Protein AF-A0A290HNG3-F1 (afdb_monomer_lite)

Structure (mmCIF, N/CA/C/O backbone):
data_AF-A0A290HNG3-F1
#
_entry.id   AF-A0A290HNG3-F1
#
loop_
_atom_site.group_PDB
_atom_site.id
_atom_site.type_symbol
_atom_site.label_atom_id
_atom_site.label_alt_id
_atom_site.label_comp_id
_atom_site.label_asym_id
_atom_site.label_entity_id
_atom_site.label_seq_id
_atom_site.pdbx_PDB_ins_code
_atom_site.Cartn_x
_atom_site.Cartn_y
_atom_site.Cartn_z
_atom_site.occupancy
_atom_site.B_iso_or_equiv
_atom_site.auth_seq_id
_atom_site.auth_comp_id
_atom_site.auth_asym_id
_atom_site.auth_atom_id
_atom_site.pdbx_PDB_model_num
ATOM 1 N N . MET A 1 1 ? 20.422 -11.020 -60.311 1.00 61.84 1 MET A N 1
ATOM 2 C CA . MET A 1 1 ? 21.375 -10.955 -59.179 1.00 61.84 1 MET A CA 1
ATOM 3 C C . MET A 1 1 ? 21.133 -9.743 -58.270 1.00 61.84 1 MET A C 1
ATOM 5 O O . MET A 1 1 ? 20.875 -9.948 -57.095 1.00 61.84 1 MET A O 1
ATOM 9 N N . MET A 1 2 ? 21.079 -8.508 -58.797 1.00 62.03 2 MET A N 1
ATOM 10 C CA . MET A 1 2 ? 20.868 -7.269 -58.009 1.00 62.03 2 MET A CA 1
ATOM 11 C C . MET A 1 2 ? 19.569 -7.234 -57.174 1.00 62.03 2 MET A C 1
ATOM 13 O O . MET A 1 2 ? 19.583 -6.845 -56.013 1.00 62.03 2 MET A O 1
ATOM 17 N N . ARG A 1 3 ? 18.441 -7.695 -57.738 1.00 60.12 3 ARG A N 1
ATOM 18 C CA . ARG A 1 3 ? 17.139 -7.741 -57.041 1.00 60.12 3 ARG A CA 1
ATOM 19 C C . ARG A 1 3 ? 17.115 -8.708 -55.855 1.00 60.12 3 ARG A C 1
ATOM 21 O O . ARG A 1 3 ? 16.466 -8.412 -54.865 1.00 60.12 3 ARG A O 1
ATOM 28 N N . PHE A 1 4 ? 17.844 -9.820 -55.956 1.00 61.22 4 PHE A N 1
ATOM 29 C CA . PHE A 1 4 ? 17.919 -10.845 -54.913 1.00 61.22 4 PHE A CA 1
ATOM 30 C C . PHE A 1 4 ? 18.774 -10.371 -53.729 1.00 61.22 4 PHE A C 1
ATOM 32 O O . PHE A 1 4 ? 18.419 -10.589 -52.576 1.00 61.22 4 PHE A O 1
ATOM 39 N N . LEU A 1 5 ? 19.857 -9.636 -54.016 1.00 61.12 5 LEU A N 1
ATOM 40 C CA . LEU A 1 5 ? 20.656 -8.937 -53.004 1.00 61.12 5 LEU A CA 1
ATOM 41 C C . LEU A 1 5 ? 19.844 -7.857 -52.277 1.00 61.12 5 LEU A C 1
ATOM 43 O O . LEU A 1 5 ? 19.923 -7.765 -51.055 1.00 61.12 5 LEU A O 1
ATOM 47 N N . LEU A 1 6 ? 19.028 -7.086 -53.006 1.00 61.03 6 LEU A N 1
ATOM 48 C CA . LEU A 1 6 ? 18.182 -6.040 -52.424 1.00 61.03 6 LEU A CA 1
ATOM 49 C C . LEU A 1 6 ? 17.106 -6.627 -51.495 1.00 61.03 6 LEU A C 1
ATOM 51 O O . LEU A 1 6 ? 16.932 -6.158 -50.375 1.00 61.03 6 LEU A O 1
ATOM 55 N N . THR A 1 7 ? 16.424 -7.694 -51.926 1.00 66.75 7 THR A N 1
ATOM 56 C CA . THR A 1 7 ? 15.405 -8.376 -51.111 1.00 66.75 7 THR A CA 1
ATOM 57 C C . THR A 1 7 ? 16.013 -9.054 -49.886 1.00 66.75 7 THR A C 1
ATOM 59 O O . THR A 1 7 ? 15.420 -9.015 -48.814 1.00 66.75 7 THR A O 1
ATOM 62 N N . CYS A 1 8 ? 17.216 -9.623 -50.009 1.00 67.38 8 CYS A N 1
ATOM 63 C CA . CYS A 1 8 ? 17.913 -10.256 -48.890 1.00 67.38 8 CYS A CA 1
ATOM 64 C C . CYS A 1 8 ? 18.362 -9.226 -47.837 1.00 67.38 8 CYS A C 1
ATOM 66 O O . CYS A 1 8 ? 18.291 -9.499 -46.642 1.00 67.38 8 CYS A O 1
ATOM 68 N N . ASN A 1 9 ? 18.769 -8.028 -48.269 1.00 66.81 9 ASN A N 1
ATOM 69 C CA . ASN A 1 9 ? 19.165 -6.939 -47.375 1.00 66.81 9 ASN A CA 1
ATOM 70 C C . ASN A 1 9 ? 17.962 -6.355 -46.610 1.00 66.81 9 ASN A C 1
ATOM 72 O O . ASN A 1 9 ? 18.055 -6.121 -45.410 1.00 66.81 9 ASN A O 1
ATOM 76 N N . VAL A 1 10 ? 16.804 -6.222 -47.272 1.00 75.38 10 VAL A N 1
ATOM 77 C CA . VAL A 1 10 ? 15.544 -5.793 -46.635 1.00 75.38 10 VAL A CA 1
ATOM 78 C C . VAL A 1 10 ? 15.066 -6.808 -45.592 1.00 75.38 10 VAL A C 1
ATOM 80 O O . VAL A 1 10 ? 14.702 -6.417 -44.485 1.00 75.38 10 VAL A O 1
ATOM 83 N N . PHE A 1 11 ? 15.117 -8.108 -45.900 1.00 72.75 11 PHE A N 1
ATOM 84 C CA . PHE A 1 11 ? 14.774 -9.161 -44.935 1.00 72.75 11 PHE A CA 1
ATOM 85 C C . PHE A 1 11 ? 15.719 -9.177 -43.727 1.00 72.75 11 PHE A C 1
ATOM 87 O O . PHE A 1 11 ? 15.265 -9.326 -42.593 1.00 72.75 11 PHE A O 1
ATOM 94 N N . LEU A 1 12 ? 17.019 -8.971 -43.949 1.00 69.56 12 LEU A N 1
ATOM 95 C CA . LEU A 1 12 ? 18.004 -8.888 -42.872 1.00 69.56 12 LEU A CA 1
ATOM 96 C C . LEU A 1 12 ? 17.740 -7.679 -41.959 1.00 69.56 12 LEU A C 1
ATOM 98 O O . LEU A 1 12 ? 17.787 -7.815 -40.741 1.00 69.56 12 LEU A O 1
ATOM 102 N N . PHE A 1 13 ? 17.385 -6.526 -42.534 1.00 67.31 13 PHE A N 1
ATOM 103 C CA . PHE A 1 13 ? 17.061 -5.317 -41.773 1.00 67.31 13 PHE A CA 1
ATOM 104 C C . PHE A 1 13 ? 15.790 -5.485 -40.927 1.00 67.31 13 PHE A C 1
ATOM 106 O O . PHE A 1 13 ? 15.772 -5.106 -39.759 1.00 67.31 13 PHE A O 1
ATOM 113 N N . LEU A 1 14 ? 14.751 -6.123 -41.481 1.00 72.25 14 LEU A N 1
ATOM 114 C CA . LEU A 1 14 ? 13.483 -6.376 -40.783 1.00 72.25 14 LEU A CA 1
ATOM 115 C C . LEU A 1 14 ? 13.619 -7.388 -39.630 1.00 72.25 14 LEU A C 1
ATOM 117 O O . LEU A 1 14 ? 12.813 -7.398 -38.706 1.00 72.25 14 LEU A O 1
ATOM 121 N N . SER A 1 15 ? 14.649 -8.235 -39.676 1.00 74.31 15 SER A N 1
ATOM 122 C CA . SER A 1 15 ? 14.914 -9.257 -38.655 1.00 74.31 15 SER A CA 1
ATOM 123 C C . SER A 1 15 ? 15.625 -8.701 -37.413 1.00 74.31 15 SER A C 1
ATOM 125 O O . SER A 1 15 ? 15.559 -9.310 -36.349 1.00 74.31 15 SER A O 1
ATOM 127 N N . ILE A 1 16 ? 16.311 -7.558 -37.535 1.00 76.31 16 ILE A N 1
ATOM 128 C CA . ILE A 1 16 ? 17.127 -6.961 -36.461 1.00 76.31 16 ILE A CA 1
ATOM 129 C C . ILE A 1 16 ? 16.299 -6.014 -35.577 1.00 76.31 16 ILE A C 1
ATOM 131 O O . ILE A 1 16 ? 16.605 -5.847 -34.397 1.00 76.31 16 ILE A O 1
ATOM 135 N N . THR A 1 17 ? 15.213 -5.437 -36.102 1.00 72.00 17 THR A N 1
ATOM 136 C CA . THR A 1 17 ? 14.368 -4.483 -35.364 1.00 72.00 17 THR A CA 1
ATOM 137 C C . THR A 1 17 ? 13.782 -5.006 -34.043 1.00 72.00 17 THR A C 1
ATOM 139 O O . THR A 1 17 ? 13.805 -4.238 -33.083 1.00 72.00 17 THR A O 1
ATOM 142 N N . PRO A 1 18 ? 13.294 -6.261 -33.908 1.00 71.44 18 PRO A N 1
ATOM 143 C CA . PRO A 1 18 ? 12.760 -6.730 -32.627 1.00 71.44 18 PRO A CA 1
ATOM 144 C C . PRO A 1 18 ? 13.848 -7.009 -31.580 1.00 71.44 18 PRO A C 1
ATOM 146 O O . PRO A 1 18 ? 13.548 -7.048 -30.394 1.00 71.44 18 PRO A O 1
ATOM 149 N N . LEU A 1 19 ? 15.111 -7.198 -31.984 1.00 70.12 19 LEU A N 1
ATOM 150 C CA . LEU A 1 19 ? 16.207 -7.482 -31.048 1.00 70.12 19 LEU A CA 1
ATOM 151 C C . LEU A 1 19 ? 16.688 -6.222 -30.308 1.00 70.12 19 LEU A C 1
ATOM 153 O O . LEU A 1 19 ? 17.317 -6.325 -29.260 1.00 70.12 19 LEU A O 1
ATOM 157 N N . LEU A 1 20 ? 16.386 -5.043 -30.857 1.00 71.00 20 LEU A N 1
ATOM 158 C CA . LEU A 1 20 ? 16.748 -3.738 -30.302 1.00 71.00 20 LEU A CA 1
ATOM 159 C C . LEU A 1 20 ? 15.541 -2.984 -29.723 1.00 71.00 20 LEU A C 1
ATOM 161 O O . LEU A 1 20 ? 15.676 -1.813 -29.374 1.00 71.00 20 LEU A O 1
ATOM 165 N N . SER A 1 21 ? 14.359 -3.610 -29.646 1.00 73.62 21 SER A N 1
ATOM 166 C CA . SER A 1 21 ? 13.196 -2.949 -29.054 1.00 73.62 21 SER A CA 1
ATOM 167 C C . SER A 1 21 ? 13.276 -3.003 -27.532 1.00 73.62 21 SER A C 1
ATOM 169 O O . SER A 1 21 ? 13.249 -4.085 -26.945 1.00 73.62 21 SER A O 1
ATOM 171 N N . GLU A 1 22 ? 13.321 -1.839 -26.897 1.00 75.06 22 GLU A N 1
ATOM 172 C CA . GLU A 1 22 ? 13.004 -1.710 -25.479 1.00 75.06 22 GLU A CA 1
ATOM 173 C C . GLU A 1 22 ? 11.481 -1.650 -25.295 1.00 75.06 22 GLU A C 1
ATOM 175 O O . GLU A 1 22 ? 10.758 -1.112 -26.141 1.00 75.06 22 GLU A O 1
ATOM 180 N N . ASP A 1 23 ? 10.981 -2.206 -24.189 1.00 81.00 23 ASP A N 1
ATOM 181 C CA . ASP A 1 23 ? 9.586 -2.007 -23.799 1.00 81.00 23 ASP A CA 1
ATOM 182 C C . ASP A 1 23 ? 9.347 -0.509 -23.542 1.00 81.00 23 ASP A C 1
ATOM 184 O O . ASP A 1 23 ? 10.157 0.154 -22.898 1.00 81.00 23 ASP A O 1
ATOM 188 N N . PHE A 1 24 ? 8.206 0.026 -23.996 1.00 84.44 24 PHE A N 1
ATOM 189 C CA . PHE A 1 24 ? 7.841 1.443 -23.814 1.00 84.44 24 PHE A CA 1
ATOM 190 C C . PHE A 1 24 ? 7.879 1.904 -22.344 1.00 84.44 24 PHE A C 1
ATOM 192 O O . PHE A 1 24 ? 8.128 3.075 -22.067 1.00 84.44 24 PHE A O 1
ATOM 199 N N . ILE A 1 25 ? 7.622 0.987 -21.407 1.00 89.69 25 ILE A N 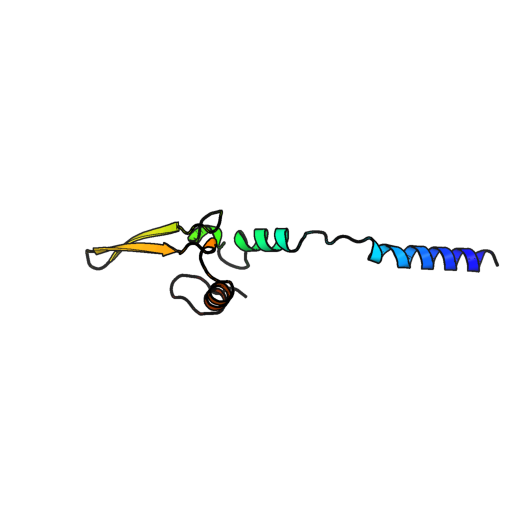1
ATOM 200 C CA . ILE A 1 25 ? 7.770 1.194 -19.965 1.00 89.69 25 ILE A CA 1
ATOM 201 C C . ILE A 1 25 ? 8.365 -0.054 -19.326 1.00 89.69 25 ILE A C 1
ATOM 203 O O . ILE A 1 25 ? 8.017 -1.182 -19.679 1.00 89.69 25 ILE A O 1
ATOM 207 N N . SER A 1 26 ? 9.204 0.134 -18.313 1.00 92.44 26 SER A N 1
ATOM 208 C CA . SER A 1 26 ? 9.689 -0.979 -17.507 1.00 92.44 26 SER A CA 1
ATOM 209 C C . SER A 1 26 ? 8.574 -1.572 -16.638 1.00 92.44 26 SER A C 1
ATOM 211 O O . SER A 1 26 ? 7.606 -0.910 -16.248 1.00 92.44 26 SER A O 1
ATOM 213 N N . LYS A 1 27 ? 8.752 -2.832 -16.222 1.00 91.19 27 LYS A N 1
ATOM 214 C CA . LYS A 1 27 ? 7.846 -3.489 -15.262 1.00 91.19 27 LYS A CA 1
ATOM 215 C C . LYS A 1 27 ? 7.715 -2.707 -13.952 1.00 91.19 27 LYS A C 1
ATOM 217 O O . LYS A 1 27 ? 6.648 -2.718 -13.345 1.00 91.19 27 LYS A O 1
ATOM 222 N N . MET A 1 28 ? 8.785 -2.038 -13.517 1.00 91.12 28 MET A N 1
ATOM 223 C CA . MET A 1 28 ? 8.784 -1.249 -12.284 1.00 91.12 28 MET A CA 1
ATOM 224 C C . MET A 1 28 ? 7.966 0.036 -12.438 1.00 91.12 28 MET A C 1
ATOM 226 O O . MET A 1 28 ? 7.182 0.374 -11.554 1.00 91.12 28 MET A O 1
ATOM 230 N N . GLU A 1 29 ? 8.099 0.728 -13.569 1.00 92.00 29 GLU A N 1
ATOM 231 C CA . GLU A 1 29 ? 7.290 1.913 -13.873 1.00 92.00 29 GLU A CA 1
ATOM 232 C C . GLU A 1 29 ? 5.814 1.553 -14.000 1.00 92.00 29 GLU A C 1
ATOM 234 O O . GLU A 1 29 ? 4.965 2.217 -13.402 1.00 92.00 29 GLU A O 1
ATOM 239 N N . TYR A 1 30 ? 5.508 0.449 -14.684 1.00 92.31 30 TYR A N 1
ATOM 240 C CA . TYR A 1 30 ? 4.147 -0.065 -14.762 1.00 92.31 30 TYR A CA 1
ATOM 241 C C . TYR A 1 30 ? 3.580 -0.409 -13.374 1.00 92.31 30 TYR A C 1
ATOM 243 O O . TYR A 1 30 ? 2.468 -0.002 -13.038 1.00 92.31 30 TYR A O 1
ATOM 251 N N . ALA A 1 31 ? 4.353 -1.090 -12.522 1.00 90.44 31 ALA A N 1
ATOM 252 C CA . ALA A 1 31 ? 3.936 -1.420 -11.158 1.00 90.44 31 ALA A CA 1
AT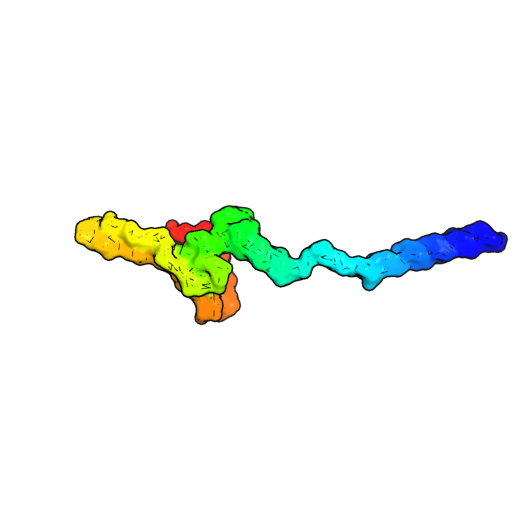OM 253 C C . ALA A 1 31 ? 3.704 -0.170 -10.292 1.00 90.44 31 ALA A C 1
ATOM 255 O O . ALA A 1 31 ? 2.716 -0.099 -9.560 1.00 90.44 31 ALA A O 1
ATOM 256 N N . LYS A 1 32 ? 4.572 0.844 -10.404 1.00 91.81 32 LYS A N 1
ATOM 257 C CA . LYS A 1 32 ? 4.401 2.135 -9.723 1.00 91.81 32 LYS A CA 1
ATOM 258 C C . LYS A 1 32 ? 3.128 2.843 -10.187 1.00 91.81 32 LYS A C 1
ATOM 260 O O . LYS A 1 32 ? 2.398 3.382 -9.362 1.00 91.81 32 LYS A O 1
ATOM 265 N N . MET A 1 33 ? 2.831 2.799 -11.484 1.00 92.12 33 MET A N 1
ATOM 266 C CA . MET A 1 33 ? 1.588 3.347 -12.021 1.00 92.12 33 MET A CA 1
ATOM 267 C C . MET A 1 33 ? 0.358 2.624 -11.475 1.00 92.12 33 MET A C 1
ATOM 269 O O . MET A 1 33 ? -0.592 3.290 -11.076 1.00 92.12 33 MET A O 1
ATOM 273 N N . LEU A 1 34 ? 0.387 1.291 -11.381 1.00 92.75 34 LEU A N 1
ATOM 274 C CA . LEU A 1 34 ? -0.702 0.511 -10.784 1.00 92.75 34 LEU A CA 1
ATOM 275 C C . LEU A 1 34 ? -0.902 0.799 -9.294 1.00 92.75 34 LEU A C 1
ATOM 277 O O . LEU A 1 34 ? -2.026 0.715 -8.813 1.00 92.75 34 LEU A O 1
ATOM 281 N N . TYR A 1 35 ? 0.151 1.157 -8.558 1.00 94.50 35 TYR A N 1
ATOM 282 C CA . TYR A 1 35 ? 0.014 1.545 -7.153 1.00 94.50 35 TYR A CA 1
ATOM 283 C C . TYR A 1 35 ? -0.863 2.795 -6.985 1.00 94.50 35 TYR A C 1
ATOM 285 O O . TYR A 1 35 ? -1.700 2.861 -6.084 1.00 94.50 35 TYR A O 1
ATOM 293 N N . SER A 1 36 ? -0.700 3.776 -7.873 1.00 94.31 36 SER A N 1
ATOM 294 C CA . SER A 1 36 ? -1.470 5.022 -7.838 1.00 94.31 36 SER A CA 1
ATOM 295 C C . SER A 1 36 ? -2.794 4.934 -8.599 1.00 94.31 36 SER A C 1
ATOM 297 O O . SER A 1 36 ? -3.763 5.576 -8.206 1.00 94.31 36 SER A O 1
ATOM 299 N N . ASN A 1 37 ? -2.841 4.147 -9.676 1.00 91.06 37 ASN A N 1
ATOM 300 C CA . ASN A 1 37 ? -3.958 4.070 -10.618 1.00 91.06 37 ASN A CA 1
ATOM 301 C C . ASN A 1 37 ? -4.242 2.614 -11.040 1.00 91.06 37 ASN A C 1
ATOM 303 O O . ASN A 1 37 ? -4.087 2.264 -12.215 1.00 91.06 37 ASN A O 1
ATOM 307 N N . PRO A 1 38 ? -4.640 1.730 -10.111 1.00 88.44 38 PRO A N 1
ATOM 308 C CA . PRO A 1 38 ? -5.136 0.416 -10.482 1.00 88.44 38 PRO A CA 1
ATOM 309 C C . PRO A 1 38 ? -6.496 0.567 -11.177 1.00 88.44 38 PRO A C 1
ATOM 311 O O . PRO A 1 38 ? -7.123 1.629 -11.148 1.00 88.44 38 PRO A O 1
ATOM 314 N N . ARG A 1 39 ? -7.014 -0.515 -11.763 1.00 80.31 39 ARG A N 1
ATOM 315 C CA . ARG A 1 39 ? -8.428 -0.568 -12.160 1.00 80.31 39 ARG A CA 1
ATOM 316 C C . ARG A 1 39 ? -9.281 -0.616 -10.883 1.00 80.31 39 ARG A C 1
ATOM 318 O O . ARG A 1 39 ? -9.593 -1.694 -10.390 1.00 80.31 39 ARG A O 1
ATOM 325 N N . GLY A 1 40 ? -9.559 0.547 -10.292 1.00 82.31 40 GLY A N 1
ATOM 326 C CA . GLY A 1 40 ? -10.187 0.692 -8.977 1.00 82.31 40 GLY A CA 1
ATOM 327 C C . GLY A 1 40 ? -9.706 1.944 -8.233 1.00 82.31 40 GLY A C 1
ATOM 328 O O . GLY A 1 40 ? -9.364 2.952 -8.847 1.00 82.31 40 GLY A O 1
ATOM 329 N N . ILE A 1 41 ? -9.685 1.886 -6.900 1.00 90.31 41 ILE A N 1
ATOM 330 C CA . ILE A 1 41 ? -9.161 2.964 -6.045 1.00 90.31 41 ILE A CA 1
ATOM 331 C C . ILE A 1 41 ? -7.643 2.803 -5.904 1.00 90.31 41 ILE A C 1
ATOM 333 O O . ILE A 1 41 ? -7.171 1.709 -5.617 1.00 90.31 41 ILE A O 1
ATOM 337 N N . GLY A 1 42 ? -6.884 3.892 -6.060 1.00 94.31 42 GLY A N 1
ATOM 338 C CA . GLY A 1 42 ? -5.432 3.912 -5.844 1.00 94.31 42 GLY A CA 1
ATOM 339 C C . GLY A 1 42 ? -5.021 3.404 -4.464 1.00 94.31 42 GLY A C 1
ATOM 340 O O . GLY A 1 42 ? -5.525 3.891 -3.448 1.00 94.31 42 GLY A O 1
ATOM 341 N N . CYS A 1 43 ? -4.061 2.477 -4.410 1.00 95.81 43 CYS A N 1
ATOM 342 C CA . CYS A 1 43 ? -3.517 1.957 -3.154 1.00 95.81 43 CYS A CA 1
ATOM 343 C C . CYS A 1 43 ? -2.945 3.091 -2.291 1.00 95.81 43 CYS A C 1
ATOM 345 O O . CYS A 1 43 ? -3.141 3.101 -1.072 1.00 95.8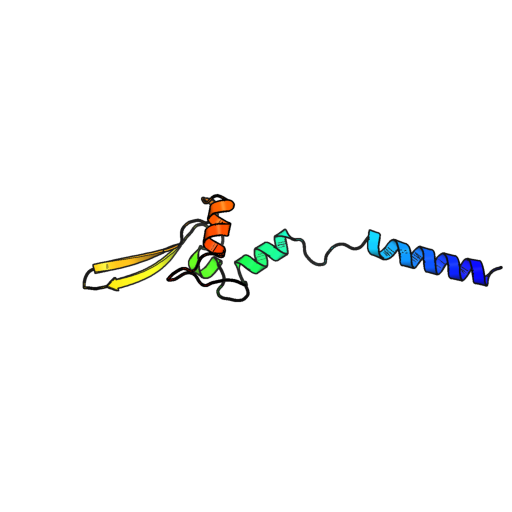1 43 CYS A O 1
ATOM 347 N N . ASN A 1 44 ? -2.325 4.093 -2.927 1.00 96.69 44 ASN A N 1
ATOM 348 C CA . ASN A 1 44 ? -1.784 5.278 -2.258 1.00 96.69 44 ASN A CA 1
ATOM 349 C C . ASN A 1 44 ? -2.831 6.077 -1.469 1.00 96.69 44 ASN A C 1
ATOM 351 O O . ASN A 1 44 ? -2.499 6.689 -0.457 1.00 96.69 44 ASN A O 1
ATOM 355 N N . LYS A 1 45 ? -4.107 6.032 -1.873 1.00 95.81 45 LYS A N 1
ATOM 356 C CA . LYS A 1 45 ? -5.190 6.755 -1.188 1.00 95.81 45 LYS A CA 1
ATOM 357 C C . LYS A 1 45 ? -5.497 6.204 0.202 1.00 95.81 45 LYS A C 1
ATOM 359 O O . LYS A 1 45 ? -6.066 6.926 1.012 1.00 95.81 45 LYS A O 1
ATOM 364 N N . CYS A 1 46 ? -5.127 4.954 0.478 1.00 96.62 46 CYS A N 1
ATOM 365 C CA . CYS A 1 46 ? -5.343 4.315 1.778 1.00 96.62 46 CYS A CA 1
ATOM 366 C C . CYS A 1 46 ? -4.036 3.955 2.492 1.00 96.62 46 CYS A C 1
ATOM 368 O O . CYS A 1 46 ? -3.990 4.000 3.716 1.00 96.62 46 CYS A O 1
ATOM 370 N N . HIS A 1 47 ? -2.983 3.602 1.752 1.00 97.19 47 HIS A N 1
ATOM 371 C CA . HIS A 1 47 ? -1.715 3.119 2.306 1.00 97.19 47 HIS A CA 1
ATOM 372 C C . HIS A 1 47 ? -0.582 4.155 2.271 1.00 97.19 47 HIS A C 1
ATOM 374 O O . HIS A 1 47 ? 0.546 3.809 2.605 1.00 97.19 47 HIS A O 1
ATOM 380 N N . GLY A 1 48 ? -0.855 5.409 1.900 1.00 96.94 48 GLY A N 1
ATOM 381 C CA . GLY A 1 48 ? 0.157 6.467 1.819 1.00 96.94 48 GLY A CA 1
ATOM 382 C C . GLY A 1 48 ? 0.926 6.467 0.495 1.00 96.94 48 GLY A C 1
ATOM 383 O O . GLY A 1 48 ? 0.899 5.501 -0.268 1.00 96.94 48 GLY A O 1
ATOM 384 N N . GLU A 1 49 ? 1.612 7.563 0.184 1.00 95.56 49 GLU A N 1
ATOM 385 C CA . GLU A 1 49 ? 2.268 7.751 -1.122 1.00 95.56 49 GLU A CA 1
ATOM 386 C C . GLU A 1 49 ? 3.448 6.792 -1.349 1.00 95.56 49 GLU A C 1
ATOM 388 O O . GLU A 1 49 ? 3.753 6.428 -2.484 1.00 95.56 49 GLU A O 1
ATOM 393 N N . LYS A 1 50 ? 4.091 6.336 -0.273 1.00 95.56 50 LYS A N 1
ATOM 394 C CA . LYS A 1 50 ? 5.221 5.394 -0.273 1.00 95.56 50 LYS A CA 1
ATOM 395 C C . LYS A 1 50 ? 4.852 4.039 0.337 1.00 95.56 50 LYS A C 1
ATOM 397 O O . LYS A 1 50 ? 5.740 3.252 0.663 1.00 95.56 50 LYS A O 1
ATOM 402 N N . ALA A 1 51 ? 3.556 3.760 0.468 1.00 96.44 51 ALA A N 1
ATOM 403 C CA . ALA A 1 51 ? 3.032 2.539 1.068 1.00 96.44 51 ALA A CA 1
ATOM 404 C C . ALA A 1 51 ? 3.413 2.356 2.553 1.00 96.44 51 ALA A C 1
ATOM 406 O O . ALA A 1 51 ? 3.522 1.237 3.057 1.00 96.44 51 ALA A O 1
ATOM 407 N N . GLU A 1 52 ? 3.609 3.471 3.253 1.00 96.94 52 GLU A N 1
ATOM 408 C CA . GLU A 1 52 ? 3.983 3.589 4.662 1.00 96.94 52 GLU A CA 1
ATOM 409 C C . GLU A 1 52 ? 2.818 3.359 5.641 1.00 96.94 52 GLU A C 1
ATOM 411 O O . GLU A 1 52 ? 3.026 3.301 6.850 1.00 96.94 52 GLU A O 1
ATOM 416 N N . GLY A 1 53 ? 1.601 3.178 5.125 1.00 97.44 53 GLY A N 1
ATOM 417 C CA . GLY A 1 53 ? 0.373 3.097 5.905 1.00 97.44 53 GLY A CA 1
ATOM 418 C C . GLY A 1 53 ? -0.189 4.480 6.223 1.00 97.44 53 GLY A C 1
ATOM 419 O O . GLY A 1 53 ? 0.519 5.484 6.230 1.00 97.44 53 GLY A O 1
ATOM 420 N N . ALA A 1 54 ? -1.493 4.551 6.474 1.00 97.56 54 ALA A N 1
ATOM 421 C CA . ALA A 1 54 ? -2.143 5.813 6.801 1.00 97.56 54 ALA A CA 1
ATOM 422 C C . ALA A 1 54 ? -3.396 5.604 7.652 1.00 97.56 54 ALA A C 1
ATOM 424 O O . ALA A 1 54 ? -4.014 4.535 7.658 1.00 97.56 54 ALA A O 1
ATOM 425 N N . ILE A 1 55 ? -3.801 6.660 8.355 1.00 97.88 55 ILE A N 1
ATOM 426 C CA . ILE A 1 55 ? -5.156 6.757 8.896 1.00 97.88 55 ILE A CA 1
ATOM 427 C C . ILE A 1 55 ? -6.077 7.123 7.732 1.00 97.88 55 ILE A C 1
ATOM 429 O O . ILE A 1 55 ? -5.926 8.185 7.138 1.00 97.88 55 ILE A O 1
ATOM 433 N N . ILE A 1 56 ? -7.033 6.247 7.426 1.00 96.75 56 ILE A N 1
ATOM 434 C CA . ILE A 1 56 ? -8.031 6.460 6.373 1.00 96.75 56 ILE A CA 1
ATOM 435 C C . ILE A 1 56 ? -9.119 7.405 6.887 1.00 96.75 56 ILE A C 1
ATOM 437 O O . ILE A 1 56 ? -9.528 8.333 6.197 1.00 96.75 56 ILE A O 1
ATOM 441 N N . SER A 1 57 ? -9.611 7.166 8.106 1.00 96.38 57 SER A N 1
ATOM 442 C CA . SER A 1 57 ? -10.659 7.995 8.704 1.00 96.38 57 SER A CA 1
ATOM 443 C C . SER A 1 57 ? -10.719 7.833 10.219 1.00 96.38 57 SER A C 1
ATOM 445 O O . SER A 1 57 ? -10.348 6.784 10.753 1.00 96.38 57 SER A O 1
ATOM 447 N N . LYS A 1 58 ? -11.273 8.840 10.893 1.00 98.00 58 LYS A N 1
ATOM 448 C CA . LYS A 1 58 ? -11.717 8.763 12.286 1.00 98.00 58 LYS A CA 1
ATOM 449 C C . LYS A 1 58 ? -13.204 9.081 12.343 1.00 98.00 58 LYS A C 1
ATOM 451 O O . LYS A 1 58 ? -13.647 10.020 11.687 1.00 98.00 58 LYS A O 1
ATOM 456 N N . TYR A 1 59 ? -13.970 8.300 13.092 1.00 96.75 59 TYR A N 1
ATOM 457 C CA . TYR A 1 59 ? -15.413 8.496 13.234 1.00 96.75 59 TYR A CA 1
ATOM 458 C C . TYR A 1 59 ? -15.909 7.975 14.583 1.00 96.75 59 TYR A C 1
ATOM 460 O O . TYR A 1 59 ? -15.234 7.187 15.243 1.00 96.75 59 TYR A O 1
ATOM 468 N N . ILE A 1 60 ? -17.102 8.400 15.000 1.00 97.81 60 ILE A N 1
ATOM 469 C CA . ILE A 1 60 ? -17.747 7.899 16.217 1.00 97.81 60 ILE A CA 1
ATOM 470 C C . ILE A 1 60 ? -18.676 6.740 15.857 1.00 97.81 60 ILE A C 1
ATOM 472 O O . ILE A 1 60 ? -19.549 6.872 15.002 1.00 97.81 60 ILE A O 1
ATOM 476 N N . SER A 1 61 ? -18.528 5.610 16.544 1.00 96.56 61 SER A N 1
ATOM 477 C CA . SER A 1 61 ? -19.448 4.476 16.461 1.00 96.56 61 SER A CA 1
ATOM 478 C C . SER A 1 61 ? -19.880 4.073 17.863 1.00 96.56 61 SER A C 1
ATOM 480 O O . SER A 1 61 ? -19.045 3.787 18.721 1.00 96.56 61 SER A O 1
ATOM 482 N N . ARG A 1 62 ? -21.196 4.073 18.118 1.00 96.88 62 ARG A N 1
ATOM 483 C CA . ARG A 1 62 ? -21.785 3.729 19.431 1.00 96.88 62 ARG A CA 1
ATOM 484 C C . ARG A 1 62 ? -21.163 4.521 20.595 1.00 96.88 62 ARG A C 1
ATOM 486 O O . ARG A 1 62 ? -20.849 3.960 21.641 1.00 96.88 62 ARG A O 1
ATOM 493 N N . GLY A 1 63 ? -20.940 5.819 20.381 1.00 97.31 63 GLY A N 1
ATOM 494 C CA . GLY A 1 63 ? -20.360 6.726 21.377 1.00 97.31 63 GLY A CA 1
ATOM 495 C C . GLY A 1 63 ? -18.853 6.570 21.615 1.00 97.31 63 GLY A C 1
ATOM 496 O O . GLY A 1 63 ? -18.328 7.217 22.513 1.00 97.31 63 GLY A O 1
ATOM 497 N N . LYS A 1 64 ? -18.145 5.740 20.836 1.00 97.69 64 LYS A N 1
ATOM 498 C CA . LYS A 1 64 ? -16.686 5.570 20.926 1.00 97.69 64 LYS A CA 1
ATOM 499 C C . LYS A 1 64 ? -16.006 6.041 19.647 1.00 97.69 64 LYS A C 1
ATOM 501 O O . LYS A 1 64 ? -16.509 5.776 18.556 1.00 97.69 64 LYS A O 1
ATOM 506 N N . GLU A 1 65 ? -14.862 6.710 19.777 1.00 97.88 65 GLU A N 1
ATOM 507 C CA . GLU A 1 65 ? -14.015 7.033 18.627 1.00 97.88 65 GLU A CA 1
ATOM 508 C C . GLU A 1 65 ? -13.397 5.751 18.056 1.00 97.88 65 GLU A C 1
ATOM 510 O O . GLU A 1 65 ? -12.852 4.919 18.781 1.00 97.88 65 GLU A O 1
ATOM 515 N N . VAL A 1 66 ? -13.506 5.592 16.741 1.00 97.56 66 VAL A N 1
ATOM 516 C CA . VAL A 1 66 ? -12.925 4.500 15.970 1.00 97.56 66 VAL A CA 1
ATOM 517 C C . VAL A 1 66 ? -11.991 5.103 14.933 1.00 97.56 66 VAL A C 1
ATOM 519 O O . VAL A 1 66 ? -12.374 5.987 14.166 1.00 97.56 66 VAL A O 1
ATOM 522 N N . THR A 1 67 ? -10.762 4.596 14.893 1.00 97.81 67 THR A N 1
ATOM 523 C CA . THR A 1 67 ? -9.792 4.926 13.849 1.00 97.81 67 THR A CA 1
ATOM 524 C C . THR A 1 67 ? -9.720 3.772 12.861 1.00 97.81 67 THR A C 1
ATOM 526 O O . THR A 1 67 ? -9.404 2.644 13.235 1.00 97.81 67 THR A O 1
ATOM 529 N N . LEU A 1 68 ? -10.002 4.061 11.595 1.00 97.00 68 LEU A N 1
ATOM 530 C CA . LEU A 1 68 ? -9.757 3.153 10.485 1.00 97.00 68 LEU A CA 1
ATOM 531 C C . LEU A 1 68 ? -8.402 3.501 9.873 1.00 97.00 68 LEU A C 1
ATOM 533 O O . LEU A 1 68 ? -8.208 4.618 9.391 1.00 97.00 68 LEU A O 1
ATOM 537 N N . SER A 1 69 ? -7.479 2.547 9.878 1.00 96.88 69 SER A N 1
ATOM 538 C CA . SER A 1 69 ? -6.135 2.704 9.327 1.00 96.88 69 SER A CA 1
ATOM 539 C C . SER A 1 69 ? -5.769 1.544 8.408 1.00 96.88 69 SER A C 1
ATOM 541 O O . SER A 1 69 ? -6.288 0.433 8.538 1.00 96.88 69 SER A O 1
ATOM 543 N N . ALA A 1 70 ? -4.864 1.822 7.474 1.00 96.94 70 ALA A N 1
ATOM 544 C CA . ALA A 1 70 ? -4.234 0.828 6.624 1.00 96.94 70 ALA A CA 1
ATOM 545 C C . ALA A 1 70 ? -2.788 0.576 7.088 1.00 96.94 70 ALA A C 1
ATOM 547 O O . ALA A 1 70 ? -2.098 1.528 7.467 1.00 96.94 70 ALA A O 1
ATOM 548 N N . PRO A 1 71 ? -2.302 -0.676 7.044 1.00 96.00 71 PRO A N 1
ATOM 549 C CA . PRO A 1 71 ? -0.933 -0.998 7.429 1.00 96.00 71 PRO A CA 1
ATOM 550 C C . PRO A 1 71 ? 0.088 -0.533 6.381 1.00 96.00 71 PRO A C 1
ATOM 552 O O . PRO A 1 71 ? -0.234 -0.388 5.197 1.00 96.00 71 PRO A O 1
ATOM 555 N N . ALA A 1 72 ? 1.341 -0.387 6.816 1.00 97.75 72 ALA A N 1
ATOM 556 C CA . ALA A 1 72 ? 2.485 -0.187 5.934 1.00 97.75 72 ALA A CA 1
ATOM 557 C C . ALA A 1 72 ? 2.732 -1.441 5.085 1.00 97.75 72 ALA A C 1
ATOM 559 O O . ALA A 1 72 ? 3.088 -2.497 5.615 1.00 97.75 72 ALA A O 1
ATOM 560 N N . ILE A 1 73 ? 2.585 -1.329 3.765 1.00 96.62 73 ILE A N 1
ATOM 561 C CA . ILE A 1 73 ? 2.834 -2.441 2.837 1.00 96.62 73 ILE A CA 1
ATOM 562 C C . ILE A 1 73 ? 4.330 -2.784 2.807 1.00 96.62 73 ILE A C 1
ATOM 564 O O . ILE A 1 73 ? 4.696 -3.946 2.681 1.00 96.62 73 ILE A O 1
ATOM 568 N N . THR A 1 74 ? 5.208 -1.799 3.002 1.00 95.06 74 THR A N 1
ATOM 569 C CA . THR A 1 74 ? 6.668 -2.005 3.044 1.00 95.06 74 THR A CA 1
ATOM 570 C C . THR A 1 74 ? 7.135 -2.936 4.167 1.00 95.06 74 THR A C 1
ATOM 572 O O . THR A 1 74 ? 8.251 -3.443 4.111 1.00 95.06 74 THR A O 1
ATOM 575 N N . SER A 1 75 ? 6.287 -3.177 5.171 1.00 96.00 75 SER A N 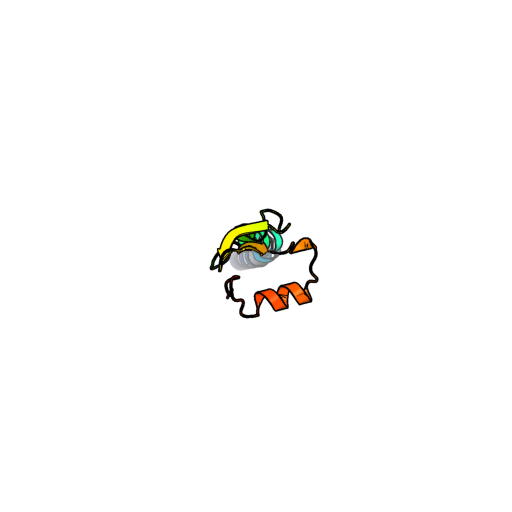1
ATOM 576 C CA . SER A 1 75 ? 6.579 -4.041 6.319 1.00 96.00 75 SER A CA 1
ATOM 577 C C . SER A 1 75 ? 5.984 -5.452 6.221 1.00 96.00 75 SER A C 1
ATOM 579 O O . SER A 1 75 ? 6.242 -6.277 7.096 1.00 96.00 75 SER A O 1
ATOM 581 N N . VAL A 1 76 ? 5.185 -5.753 5.187 1.00 95.31 76 VAL A N 1
ATOM 582 C CA . VAL A 1 76 ? 4.553 -7.074 5.026 1.00 95.31 76 VAL A CA 1
ATOM 583 C C . VAL A 1 76 ? 5.338 -7.965 4.067 1.00 95.31 76 VAL A C 1
ATOM 585 O O . VAL A 1 76 ? 5.962 -7.488 3.121 1.00 95.31 76 VAL A O 1
ATOM 588 N N . SER A 1 77 ? 5.282 -9.283 4.282 1.00 96.94 77 SER A N 1
ATOM 589 C CA . SER A 1 77 ? 5.876 -10.236 3.341 1.00 96.94 77 SER A CA 1
ATOM 590 C C . SER A 1 77 ? 5.123 -10.236 2.008 1.00 96.94 77 SER A C 1
ATOM 592 O O . SER A 1 77 ? 3.934 -9.901 1.936 1.00 96.94 77 SER A O 1
ATOM 594 N N . LYS A 1 78 ? 5.805 -10.672 0.947 1.00 94.94 78 LYS A N 1
ATOM 595 C CA . LYS A 1 78 ? 5.216 -10.808 -0.388 1.00 94.94 78 LYS A CA 1
ATOM 596 C C . LYS A 1 78 ? 3.991 -11.727 -0.364 1.00 94.94 78 LYS A C 1
ATOM 598 O O . LYS A 1 78 ? 2.960 -11.393 -0.937 1.00 94.94 78 LYS A O 1
ATOM 603 N N . GLU A 1 79 ? 4.070 -12.849 0.342 1.00 97.06 79 GLU A N 1
ATOM 604 C CA . GLU A 1 79 ? 2.990 -13.833 0.473 1.00 97.06 79 GLU A CA 1
ATOM 605 C C . GLU A 1 79 ? 1.775 -13.202 1.153 1.00 97.06 79 GLU A C 1
ATOM 607 O O . GLU A 1 79 ? 0.651 -13.316 0.660 1.00 97.06 79 GLU A O 1
ATOM 612 N N . ARG A 1 80 ? 2.003 -12.464 2.249 1.00 95.81 80 ARG A N 1
ATOM 613 C CA . ARG A 1 80 ? 0.929 -11.772 2.964 1.00 95.81 80 ARG A CA 1
ATOM 614 C C . ARG A 1 80 ? 0.283 -10.687 2.106 1.00 95.81 80 ARG A C 1
ATOM 616 O O . ARG A 1 80 ? -0.940 -10.534 2.167 1.00 95.81 80 ARG A O 1
ATOM 623 N N . PHE A 1 81 ? 1.081 -9.962 1.322 1.00 94.44 81 PHE A N 1
ATOM 624 C CA . PHE A 1 81 ? 0.610 -8.956 0.375 1.00 94.44 81 PHE A CA 1
ATOM 625 C C . PHE A 1 81 ? -0.295 -9.570 -0.700 1.00 94.44 81 PHE A C 1
ATOM 627 O O . PHE A 1 81 ? -1.428 -9.122 -0.865 1.00 94.44 81 PHE A O 1
ATOM 634 N N . PHE A 1 82 ? 0.143 -10.643 -1.366 1.00 93.88 82 PHE A N 1
ATOM 635 C CA . PHE A 1 82 ? -0.678 -11.334 -2.368 1.00 93.88 82 PHE A CA 1
ATOM 636 C C . PHE A 1 82 ? -1.951 -11.930 -1.768 1.00 93.88 82 PHE A C 1
ATOM 638 O O . PHE A 1 82 ? -3.018 -11.838 -2.374 1.00 93.88 82 PHE A O 1
ATOM 645 N N . GLN A 1 83 ? -1.870 -12.484 -0.558 1.00 94.50 83 GLN A N 1
ATO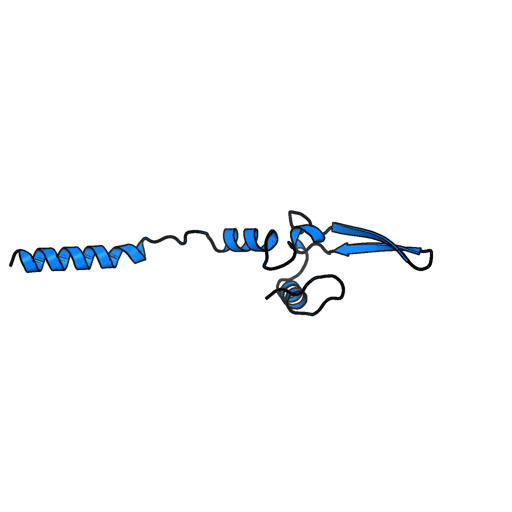M 646 C CA . GLN A 1 83 ? -3.048 -12.969 0.153 1.00 94.50 83 GLN A CA 1
ATOM 647 C C . GLN A 1 83 ? -4.051 -11.836 0.417 1.00 94.50 83 GLN A C 1
ATOM 649 O O . GLN A 1 83 ? -5.244 -12.033 0.220 1.00 94.50 83 GLN A O 1
ATOM 654 N N . ALA A 1 84 ? -3.595 -10.652 0.843 1.00 93.62 84 ALA A N 1
ATOM 655 C CA . ALA A 1 84 ? -4.470 -9.495 1.060 1.00 93.62 84 ALA A CA 1
ATOM 656 C C . ALA A 1 84 ? -5.103 -8.991 -0.245 1.00 93.62 84 ALA A C 1
ATOM 658 O O . ALA A 1 84 ? -6.291 -8.698 -0.271 1.00 93.62 84 ALA A O 1
ATOM 659 N N . LEU A 1 85 ? -4.331 -8.929 -1.334 1.00 91.75 85 LEU A N 1
ATOM 660 C CA . LEU A 1 85 ? -4.833 -8.485 -2.637 1.00 91.75 85 LEU A CA 1
ATOM 661 C C . LEU A 1 85 ? -5.913 -9.402 -3.221 1.00 91.75 85 LEU A C 1
ATOM 663 O O . LEU A 1 85 ? -6.793 -8.929 -3.932 1.00 91.75 85 LEU A O 1
ATOM 667 N N . THR A 1 86 ? -5.826 -10.704 -2.949 1.00 91.56 86 THR A N 1
ATOM 668 C CA . THR A 1 86 ? -6.720 -11.723 -3.526 1.00 91.56 86 THR A CA 1
ATOM 669 C C . THR A 1 86 ? -7.888 -12.097 -2.615 1.00 91.56 86 THR A C 1
ATOM 671 O O . THR A 1 86 ? -8.807 -12.791 -3.047 1.00 91.56 86 THR A O 1
ATOM 674 N N . SER A 1 87 ? -7.880 -11.641 -1.360 1.00 91.75 87 SER A N 1
ATOM 675 C CA . SER A 1 87 ? -8.945 -11.910 -0.394 1.00 91.75 87 SER A CA 1
ATOM 676 C C . SER A 1 87 ? -9.973 -10.784 -0.370 1.00 91.75 87 SER A C 1
ATOM 67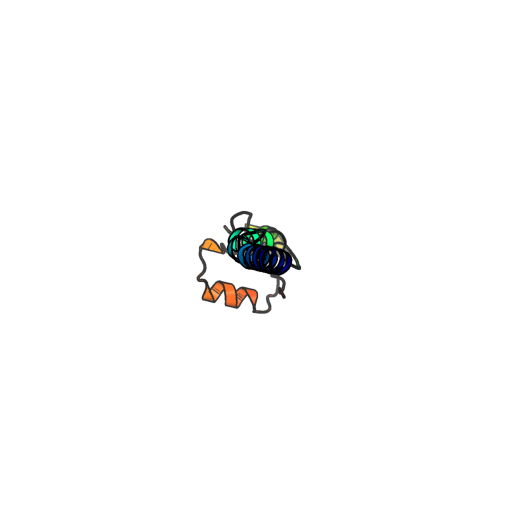8 O O . SER A 1 87 ? -9.635 -9.606 -0.463 1.00 91.75 87 SER A O 1
ATOM 680 N N . GLN A 1 88 ? -11.241 -11.131 -0.148 1.00 92.25 88 GLN A N 1
ATOM 681 C CA . GLN A 1 88 ? -12.283 -10.132 0.068 1.00 92.25 88 GLN A CA 1
ATOM 682 C C . GLN A 1 88 ? -12.085 -9.442 1.425 1.00 92.25 88 GLN A C 1
ATOM 684 O O . GLN A 1 88 ? -12.021 -10.091 2.473 1.00 92.25 88 GLN A O 1
ATOM 689 N N . HIS A 1 89 ? -12.063 -8.111 1.420 1.00 92.31 89 HIS A N 1
ATOM 690 C CA . HIS A 1 89 ? -11.989 -7.294 2.625 1.00 92.31 89 HIS A CA 1
ATOM 691 C C . HIS A 1 89 ? -13.253 -6.443 2.798 1.00 92.31 89 HIS A C 1
ATOM 693 O O . HIS A 1 89 ? -13.981 -6.163 1.852 1.00 92.31 89 HIS A O 1
ATOM 699 N N . ARG A 1 90 ? -13.531 -6.031 4.043 1.00 91.44 90 ARG A N 1
ATOM 700 C CA . ARG A 1 90 ? -14.695 -5.179 4.360 1.00 91.44 90 ARG A CA 1
ATOM 701 C C . ARG A 1 90 ? -14.541 -3.733 3.879 1.00 91.44 90 ARG A C 1
ATOM 703 O O . ARG A 1 90 ? -15.543 -3.057 3.699 1.00 91.44 90 ARG A O 1
ATOM 710 N N . VAL A 1 91 ? -13.301 -3.263 3.748 1.00 92.75 91 VAL A N 1
ATOM 711 C CA . VAL A 1 91 ? -12.966 -1.858 3.455 1.00 92.75 91 VAL A CA 1
ATOM 712 C C . VAL A 1 91 ? -12.089 -1.752 2.212 1.00 92.75 91 VAL A C 1
ATOM 714 O O . VAL A 1 91 ? -12.362 -0.937 1.340 1.00 92.75 91 VAL A O 1
ATOM 717 N N . MET A 1 92 ? -11.034 -2.567 2.129 1.00 93.75 92 MET A N 1
ATOM 718 C CA . MET A 1 92 ? -10.150 -2.587 0.966 1.00 93.75 92 MET A CA 1
ATOM 719 C C . MET A 1 92 ? -10.892 -3.183 -0.244 1.00 93.75 92 MET A C 1
ATOM 721 O O . MET A 1 92 ? -11.511 -4.239 -0.092 1.00 93.75 92 MET A O 1
ATOM 725 N N . PRO A 1 93 ? -10.856 -2.526 -1.418 1.00 90.69 93 PRO A N 1
ATOM 726 C CA . PRO A 1 93 ? -11.518 -3.021 -2.618 1.00 90.69 93 PRO A CA 1
ATOM 727 C C . PRO A 1 93 ? -10.793 -4.240 -3.196 1.00 90.69 93 PRO A C 1
ATOM 729 O O . PRO A 1 93 ? -9.603 -4.450 -2.959 1.00 90.69 93 PRO A O 1
ATOM 732 N N . THR A 1 94 ? -11.524 -5.014 -3.992 1.00 89.12 94 THR A N 1
ATOM 733 C CA . THR A 1 94 ? -10.987 -6.138 -4.764 1.00 89.12 94 THR A CA 1
ATOM 734 C C . THR A 1 94 ? -10.428 -5.625 -6.089 1.00 89.12 94 THR A C 1
ATOM 736 O O . THR A 1 94 ? -11.051 -4.784 -6.738 1.00 89.12 94 THR A O 1
ATOM 739 N N . TYR A 1 95 ? -9.266 -6.135 -6.490 1.00 84.62 95 TYR A N 1
ATOM 740 C CA . TYR A 1 95 ? -8.597 -5.776 -7.742 1.00 84.62 95 TYR A CA 1
ATOM 741 C C . TYR A 1 95 ? -8.629 -6.966 -8.716 1.00 84.62 95 TYR A C 1
ATOM 743 O O . TYR A 1 95 ? -8.567 -8.114 -8.274 1.00 84.62 95 TYR A O 1
ATOM 751 N N . PHE A 1 96 ? -8.741 -6.688 -10.021 1.00 72.75 96 PHE A N 1
ATOM 752 C CA . PHE A 1 96 ? -8.877 -7.678 -11.104 1.00 72.75 96 PHE A CA 1
ATOM 753 C C . PHE A 1 96 ? -7.744 -7.577 -12.127 1.00 72.75 96 PHE A C 1
ATOM 755 O O . PHE A 1 96 ? -7.337 -6.431 -12.444 1.00 72.75 96 PHE A O 1
#

Secondary structure (DSSP, 8-state):
-HHHHHHHHHHHHHHHGGGGPPPSS-HHHHHHHHHHS-SSS-THHHH-TTS--EEEEEEEETTEEEEEEE--GGGS-HHHHHHHHHS--SSSPP--

Organism: NCBI:txid1854492

Radius of gyration: 24.46 Å; chains: 1; bounding box: 43×23×81 Å

Foldseek 3Di:
DVVVVVVVVVVVVVVCVVVPDDDPDDPVRVVLCCCQDAPDHHVCQAQNNQSQKDFNDWDDDPNDIDTDIDHRPVPDDPVVVVVVQCDDDPPDDHGD

pLDDT: mean 87.85, std 11.54, range [60.12, 98.0]

Sequence (96 aa):
MMRFLLTCNVFLFLSITPLLSEDFISKMEYAKMLYSNPRGIGCNKCHGEKAEGAIISKYISRGKEVTLSAPAITSVSKERFFQALTSQHRVMPTYF